Protein AF-A0A972TF62-F1 (afdb_monomer)

Sequence (89 aa):
MKNVSNKNAGWSVEHCEAFKGSNTYGQHEHNGVYKAYSYGSHFPIYAFKEGRWYRNTDKYSPSTSKHQGQLKPFASEFIGLDTAGMKAL

Structure (mmCIF, N/CA/C/O backbone):
data_AF-A0A972TF62-F1
#
_entry.id   AF-A0A972TF62-F1
#
loop_
_atom_site.group_PDB
_atom_site.id
_atom_site.type_symbol
_atom_site.label_atom_id
_atom_site.label_alt_id
_atom_site.label_comp_id
_atom_site.label_asym_id
_atom_site.label_entity_id
_atom_site.label_seq_id
_atom_site.pdbx_PDB_ins_code
_atom_site.Cartn_x
_atom_site.Cartn_y
_atom_site.Cartn_z
_atom_site.occupancy
_atom_site.B_iso_or_equiv
_atom_site.auth_seq_id
_atom_site.auth_comp_id
_atom_site.auth_asym_id
_atom_site.auth_atom_id
_atom_site.pdbx_PDB_model_num
ATOM 1 N N . MET A 1 1 ? -18.344 8.303 -3.820 1.00 72.81 1 MET A N 1
ATOM 2 C CA . MET A 1 1 ? -16.884 8.193 -3.585 1.00 72.81 1 MET A CA 1
ATOM 3 C C . MET A 1 1 ? -16.353 9.562 -3.185 1.00 72.81 1 MET A C 1
ATOM 5 O O . MET A 1 1 ? -16.688 10.532 -3.858 1.00 72.81 1 MET A O 1
ATOM 9 N N . LYS A 1 2 ? -15.607 9.664 -2.079 1.00 85.00 2 LYS A N 1
ATOM 10 C CA . LYS A 1 2 ? -15.146 10.950 -1.524 1.00 85.00 2 LYS A CA 1
ATOM 11 C C . LYS A 1 2 ? -13.845 11.399 -2.193 1.00 85.00 2 LYS A C 1
ATOM 13 O O . LYS A 1 2 ? -12.937 10.588 -2.360 1.00 85.00 2 LYS A O 1
ATOM 18 N N . ASN A 1 3 ? -13.740 12.682 -2.540 1.00 89.69 3 ASN A N 1
ATOM 19 C CA . ASN A 1 3 ? -12.481 13.264 -3.003 1.00 89.69 3 ASN A CA 1
ATOM 20 C C . ASN A 1 3 ? -11.576 13.556 -1.799 1.00 89.69 3 ASN A C 1
ATOM 22 O O . ASN A 1 3 ? -11.989 14.249 -0.869 1.00 89.69 3 ASN A O 1
ATOM 26 N N . VAL A 1 4 ? -10.354 13.027 -1.807 1.00 90.69 4 VAL A N 1
ATOM 27 C CA . VAL A 1 4 ? -9.396 13.152 -0.699 1.00 90.69 4 VAL A CA 1
ATOM 28 C C . VAL A 1 4 ? -8.021 13.470 -1.269 1.00 90.69 4 VAL A C 1
ATOM 30 O O . VAL A 1 4 ? -7.580 12.845 -2.226 1.00 90.69 4 VAL A O 1
ATOM 33 N N . SER A 1 5 ? -7.311 14.444 -0.697 1.00 87.06 5 SER A N 1
ATOM 34 C CA . SER A 1 5 ? -5.929 14.698 -1.120 1.00 87.06 5 SER A CA 1
ATOM 35 C C . SER A 1 5 ? -5.052 13.474 -0.831 1.00 87.06 5 SER A C 1
ATOM 37 O O . SER A 1 5 ? -5.213 12.845 0.212 1.00 87.06 5 SER A O 1
ATOM 39 N N . ASN A 1 6 ? -4.075 13.161 -1.693 1.00 84.06 6 ASN A N 1
ATOM 40 C CA . ASN A 1 6 ? -3.221 11.976 -1.497 1.00 84.06 6 ASN A CA 1
ATOM 41 C C . ASN A 1 6 ? -2.574 11.943 -0.097 1.00 84.06 6 ASN A C 1
ATOM 43 O O . ASN A 1 6 ? -2.398 10.875 0.471 1.00 84.06 6 ASN A O 1
ATOM 47 N N . LYS A 1 7 ? -2.271 13.118 0.475 1.00 85.44 7 LYS A N 1
ATOM 48 C CA . LYS A 1 7 ? -1.656 13.292 1.802 1.00 85.44 7 LYS A CA 1
ATOM 49 C C . LYS A 1 7 ? -2.553 12.815 2.951 1.00 85.44 7 LYS A C 1
ATOM 51 O O . LYS A 1 7 ? -2.038 12.367 3.963 1.00 85.44 7 LYS A O 1
ATOM 56 N N . ASN A 1 8 ? -3.870 12.929 2.781 1.00 87.94 8 ASN A N 1
ATOM 57 C CA . ASN A 1 8 ? -4.870 12.601 3.800 1.00 87.94 8 ASN A CA 1
ATOM 58 C C . ASN A 1 8 ? -5.577 11.270 3.505 1.00 87.94 8 ASN A C 1
ATOM 60 O O . ASN A 1 8 ? -6.443 10.849 4.265 1.00 87.94 8 ASN A O 1
ATOM 64 N N . ALA A 1 9 ? -5.232 10.612 2.396 1.00 92.81 9 ALA A N 1
ATOM 65 C CA . ALA A 1 9 ? -5.865 9.373 1.967 1.00 92.81 9 ALA A CA 1
ATOM 66 C C . ALA A 1 9 ? -5.469 8.159 2.825 1.00 92.81 9 ALA A C 1
ATOM 68 O O . ALA A 1 9 ? -6.173 7.155 2.790 1.00 92.81 9 ALA A O 1
ATOM 69 N N . GLY A 1 10 ? -4.403 8.256 3.631 1.00 92.94 10 GLY A N 1
ATOM 70 C CA . GLY A 1 10 ? -4.011 7.208 4.579 1.00 92.94 10 GLY A CA 1
ATOM 71 C C . GLY A 1 10 ? -5.134 6.818 5.543 1.00 92.94 10 GLY A C 1
ATOM 72 O O . GLY A 1 10 ? -5.367 5.631 5.732 1.00 92.94 10 GLY A O 1
ATOM 73 N N . TRP A 1 11 ? -5.908 7.789 6.047 1.00 93.94 11 TRP A N 1
ATOM 74 C C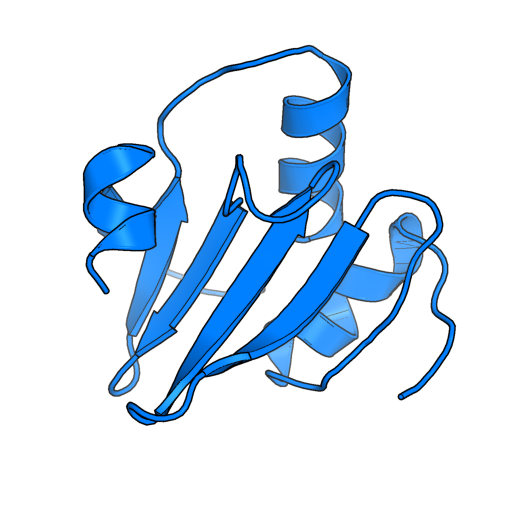A . TRP A 1 11 ? -7.046 7.514 6.935 1.00 93.94 11 TRP A CA 1
ATOM 75 C C . TRP A 1 11 ? -8.141 6.697 6.233 1.00 93.94 11 TRP A C 1
ATOM 77 O O . TRP A 1 11 ? -8.679 5.754 6.806 1.00 93.94 11 TRP A O 1
ATOM 87 N N . SER A 1 12 ? -8.433 7.007 4.965 1.00 95.50 12 SER A N 1
ATOM 88 C CA . SER A 1 12 ? -9.384 6.221 4.170 1.00 95.50 12 SER A CA 1
ATOM 89 C C . SER A 1 12 ? -8.860 4.815 3.891 1.00 95.50 12 SER A C 1
ATOM 91 O O . SER A 1 12 ? -9.629 3.867 3.953 1.00 95.50 12 SER A O 1
ATOM 93 N N . VAL A 1 13 ? -7.558 4.649 3.629 1.00 96.31 13 VAL A N 1
ATOM 94 C CA . VAL A 1 13 ? -6.951 3.314 3.494 1.00 96.31 13 VAL A CA 1
ATOM 95 C C . VAL A 1 13 ? -7.085 2.527 4.788 1.00 96.31 13 VAL A C 1
ATOM 97 O O . VAL A 1 13 ? -7.572 1.407 4.750 1.00 96.31 13 VAL A O 1
ATOM 100 N N . GLU A 1 14 ? -6.728 3.120 5.920 1.00 95.19 14 GLU A N 1
ATOM 101 C CA . GLU A 1 14 ? -6.807 2.488 7.237 1.00 95.19 14 GLU A CA 1
ATOM 102 C C . GLU A 1 14 ? -8.212 1.960 7.565 1.00 95.19 14 GLU A C 1
ATOM 104 O O . GLU A 1 14 ? -8.343 0.832 8.032 1.00 95.19 14 GLU A O 1
ATOM 109 N N . HIS A 1 15 ? -9.257 2.722 7.232 1.00 94.88 15 HIS A N 1
ATOM 110 C CA . HIS A 1 15 ? -10.657 2.343 7.465 1.00 94.88 15 HI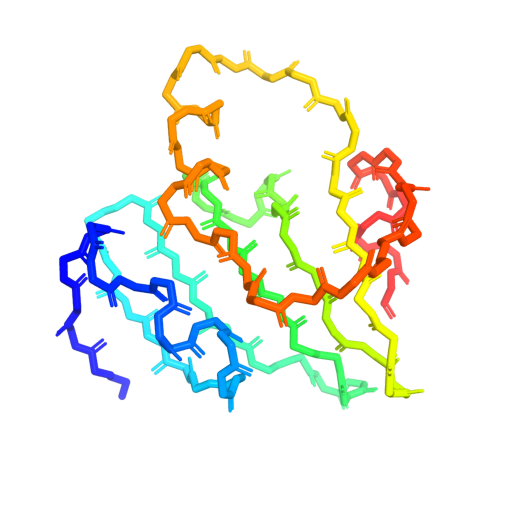S A CA 1
ATOM 111 C C . HIS A 1 15 ? -11.290 1.574 6.294 1.00 94.88 15 HIS A C 1
ATOM 113 O O . HIS A 1 15 ? -12.491 1.306 6.308 1.00 94.88 15 HIS A O 1
ATOM 119 N N . CYS A 1 16 ? -10.505 1.226 5.269 1.00 95.75 16 CYS A N 1
ATOM 120 C CA . CYS A 1 16 ? -10.989 0.621 4.027 1.00 95.75 16 CYS A CA 1
ATOM 121 C C . CYS A 1 16 ? -12.139 1.420 3.378 1.00 95.75 16 CYS A C 1
ATOM 123 O O . CYS A 1 16 ? -13.055 0.853 2.788 1.00 95.75 16 CYS A O 1
ATOM 125 N N . GLU A 1 17 ? -12.123 2.748 3.472 1.00 95.62 17 GLU A N 1
ATOM 126 C CA . GLU A 1 17 ? -13.109 3.608 2.823 1.00 95.62 17 GLU A CA 1
ATOM 127 C C . GLU A 1 17 ? -12.730 3.900 1.369 1.00 95.62 17 GLU A C 1
ATOM 129 O O . GLU A 1 17 ? -11.599 4.277 1.054 1.00 95.62 17 GLU A O 1
ATOM 134 N N . ALA A 1 18 ? -13.706 3.808 0.464 1.00 95.81 18 ALA A N 1
ATOM 135 C CA . ALA A 1 18 ? -13.489 4.162 -0.932 1.00 95.81 18 ALA A CA 1
ATOM 136 C C . ALA A 1 18 ? -13.235 5.674 -1.101 1.00 95.81 18 ALA A C 1
ATOM 138 O O . ALA A 1 18 ? -14.078 6.514 -0.766 1.00 95.81 18 ALA A O 1
ATOM 139 N N . PHE A 1 19 ? -12.103 6.031 -1.707 1.00 95.44 19 PHE A N 1
ATOM 140 C CA . PHE A 1 19 ? -11.673 7.421 -1.886 1.00 95.44 19 PHE A CA 1
ATOM 141 C C . PHE A 1 19 ? -11.067 7.648 -3.268 1.00 95.44 19 PHE A C 1
ATOM 143 O O . PHE A 1 19 ? -10.465 6.742 -3.838 1.00 95.44 19 PHE A O 1
ATOM 150 N N . LYS A 1 20 ? -11.158 8.879 -3.779 1.00 95.00 20 LYS A N 1
ATOM 151 C CA . LYS A 1 20 ? -10.497 9.323 -5.012 1.00 95.00 20 LYS A CA 1
ATOM 152 C C . LYS A 1 20 ? -9.552 10.483 -4.711 1.00 95.00 20 LYS A C 1
ATOM 154 O O . LYS A 1 20 ? -9.986 11.556 -4.299 1.00 95.00 20 LYS A O 1
ATOM 159 N N . GLY A 1 21 ? -8.262 10.262 -4.906 1.00 91.19 21 GLY A N 1
ATOM 160 C CA . GLY A 1 21 ? -7.234 11.296 -4.927 1.00 91.19 21 GLY A CA 1
ATOM 161 C C . GLY A 1 21 ? -6.876 11.717 -6.345 1.00 91.19 21 GLY A C 1
ATOM 162 O O . GLY A 1 21 ? -7.486 11.278 -7.319 1.00 91.19 21 GLY A O 1
ATOM 163 N N . SER A 1 22 ? -5.867 12.580 -6.468 1.00 89.88 22 SER A N 1
ATOM 164 C CA . SER A 1 22 ? -5.407 13.045 -7.782 1.00 89.88 22 SER A CA 1
ATOM 165 C C . SER A 1 22 ? -4.784 11.906 -8.586 1.00 89.88 22 SER A C 1
ATOM 167 O O . SER A 1 22 ? -5.029 11.792 -9.777 1.00 89.88 22 SER A O 1
ATOM 169 N N . ASN A 1 23 ? -4.001 11.054 -7.915 1.00 90.56 23 ASN A N 1
ATOM 170 C CA . ASN A 1 23 ? -3.269 9.943 -8.537 1.00 90.56 23 ASN A CA 1
ATOM 171 C C . ASN A 1 23 ? -3.399 8.638 -7.747 1.00 90.56 23 ASN A C 1
ATOM 173 O O . ASN A 1 23 ? -2.693 7.672 -8.022 1.00 90.56 23 ASN A O 1
ATOM 177 N N . THR A 1 24 ? -4.251 8.618 -6.732 1.00 94.31 24 THR A N 1
ATOM 178 C CA . THR A 1 24 ? -4.485 7.458 -5.880 1.00 94.31 24 THR A CA 1
ATOM 179 C C . THR A 1 24 ? -5.975 7.254 -5.725 1.00 94.31 24 THR A C 1
ATOM 181 O O . THR A 1 24 ? -6.749 8.200 -5.847 1.00 94.31 24 THR A O 1
ATOM 184 N N . TYR A 1 25 ? -6.394 6.027 -5.473 1.00 95.62 25 TYR A N 1
ATOM 185 C CA . TYR A 1 25 ? -7.777 5.743 -5.120 1.00 95.62 25 TYR A CA 1
ATOM 186 C C . TYR A 1 25 ? -7.855 4.435 -4.347 1.00 95.62 25 TYR A C 1
ATOM 188 O O . TYR A 1 25 ? -6.955 3.601 -4.443 1.00 95.62 25 TYR A O 1
ATOM 196 N N . GLY A 1 26 ? -8.921 4.281 -3.577 1.00 95.75 26 GLY A N 1
ATOM 197 C CA . GLY A 1 26 ? -9.244 3.070 -2.838 1.00 95.75 26 GLY A CA 1
ATOM 198 C C . GLY A 1 26 ? -10.625 2.578 -3.230 1.00 95.75 26 GLY A C 1
ATOM 199 O O . GLY A 1 26 ? -11.533 3.394 -3.411 1.00 95.75 26 GLY A O 1
ATOM 200 N N . GLN A 1 27 ? -10.785 1.266 -3.371 1.00 95.94 27 GLN A N 1
ATOM 201 C CA . GLN A 1 27 ? -12.073 0.643 -3.669 1.00 95.94 27 GLN A CA 1
ATOM 202 C C . GLN A 1 27 ? -12.157 -0.773 -3.097 1.00 95.94 27 GLN A C 1
ATOM 204 O O . GLN A 1 27 ? -11.136 -1.410 -2.839 1.00 95.94 27 GLN A O 1
ATOM 209 N N . HIS A 1 28 ? -13.388 -1.253 -2.938 1.00 95.75 28 HIS A N 1
ATOM 210 C CA . HIS A 1 28 ? -13.681 -2.654 -2.656 1.00 95.75 28 HIS A CA 1
ATOM 211 C C . HIS A 1 28 ? -13.893 -3.402 -3.966 1.00 95.75 28 HIS A C 1
ATOM 213 O O . HIS A 1 28 ? -14.627 -2.939 -4.837 1.00 95.75 28 HIS A O 1
ATOM 219 N N . GLU A 1 29 ? -13.246 -4.550 -4.087 1.00 92.12 29 GLU A N 1
ATOM 220 C CA . GLU A 1 29 ? -13.435 -5.509 -5.167 1.00 92.12 29 GLU A CA 1
ATOM 221 C C . GLU A 1 29 ? -14.568 -6.492 -4.802 1.00 92.12 29 GLU A C 1
ATOM 223 O O . GLU A 1 29 ? -14.919 -6.672 -3.633 1.00 92.12 29 GLU A O 1
ATOM 228 N N . HIS A 1 30 ? -15.137 -7.177 -5.799 1.00 86.56 30 HIS A N 1
ATOM 229 C CA . HIS A 1 30 ? -16.281 -8.086 -5.608 1.00 86.56 30 HIS A CA 1
ATOM 230 C C . HIS A 1 30 ? -16.011 -9.273 -4.664 1.00 86.56 30 HIS A C 1
ATOM 232 O O . HIS A 1 30 ? -16.948 -9.854 -4.125 1.00 86.56 30 HIS A O 1
ATOM 238 N N . ASN A 1 31 ? -14.745 -9.636 -4.456 1.00 89.81 31 ASN A N 1
ATOM 239 C CA . ASN A 1 31 ? -14.313 -10.740 -3.596 1.00 89.81 31 ASN A CA 1
ATOM 240 C C . ASN A 1 31 ? -14.079 -10.324 -2.128 1.00 89.81 31 ASN A C 1
ATOM 242 O O . ASN A 1 31 ? -13.463 -11.076 -1.375 1.00 89.81 31 ASN A O 1
ATOM 246 N N . GLY A 1 32 ? -14.532 -9.132 -1.721 1.00 91.62 32 GLY A N 1
ATOM 247 C CA . GLY A 1 32 ? -14.377 -8.632 -0.350 1.00 91.62 32 GLY A CA 1
ATOM 248 C C . GLY A 1 32 ? -12.976 -8.101 -0.035 1.00 91.62 32 GLY A C 1
ATOM 249 O O . GLY A 1 32 ? -12.643 -7.901 1.132 1.00 91.62 32 GLY A O 1
ATOM 250 N N . VAL A 1 33 ? -12.148 -7.880 -1.059 1.00 96.56 33 VAL A N 1
ATOM 251 C CA . VAL A 1 33 ? -10.817 -7.289 -0.910 1.00 96.56 33 VAL A CA 1
ATOM 252 C C . VAL A 1 33 ? -10.902 -5.785 -1.096 1.00 96.56 33 VAL A C 1
ATOM 254 O O . VAL A 1 33 ? -11.398 -5.299 -2.110 1.00 96.56 33 VAL A O 1
ATOM 257 N N . TYR A 1 34 ? -10.344 -5.034 -0.155 1.00 97.38 34 TYR A N 1
ATOM 258 C CA . TYR A 1 34 ? -10.090 -3.613 -0.354 1.00 97.38 34 TYR A CA 1
ATOM 259 C C . TYR A 1 34 ? -8.713 -3.423 -0.994 1.00 97.38 34 TYR A C 1
ATOM 261 O O . TYR A 1 34 ? -7.738 -4.005 -0.519 1.00 97.38 34 TYR A O 1
ATOM 269 N N . LYS A 1 35 ? -8.604 -2.600 -2.044 1.00 96.94 35 LYS A N 1
ATOM 270 C CA . LYS A 1 35 ? -7.328 -2.262 -2.699 1.00 96.94 35 LYS A CA 1
ATOM 271 C C . LYS A 1 35 ? -7.161 -0.751 -2.816 1.00 96.94 35 LYS A C 1
ATOM 273 O O . LYS A 1 35 ? -8.066 -0.042 -3.256 1.00 96.94 35 LYS A O 1
ATOM 278 N N . ALA A 1 36 ? -5.971 -0.272 -2.462 1.00 96.44 36 ALA A N 1
ATOM 279 C CA . ALA A 1 36 ? -5.528 1.097 -2.680 1.00 96.44 36 ALA A CA 1
ATOM 280 C C . ALA A 1 36 ?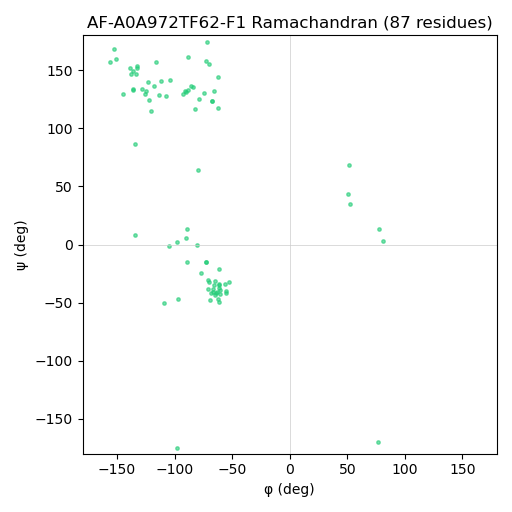 -4.482 1.130 -3.797 1.00 96.44 36 ALA A C 1
ATOM 282 O O . ALA A 1 36 ? -3.479 0.417 -3.743 1.00 96.44 36 ALA A O 1
ATOM 283 N N . TYR A 1 37 ? -4.695 1.980 -4.792 1.00 95.25 37 TYR A N 1
ATOM 284 C CA . TYR A 1 37 ? -3.918 2.033 -6.024 1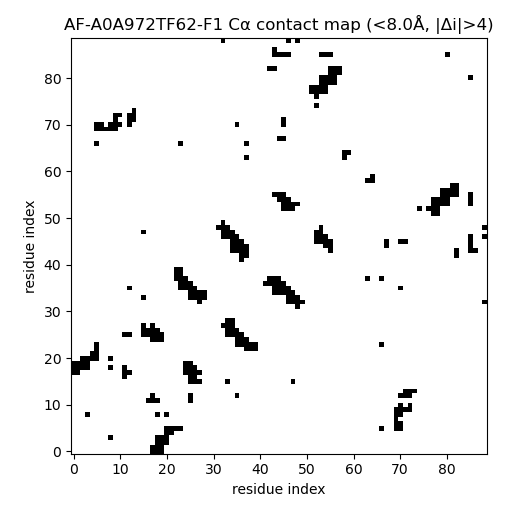.00 95.25 37 TYR A CA 1
ATOM 285 C C . TYR A 1 37 ? -3.168 3.357 -6.182 1.00 95.25 37 TYR A C 1
ATOM 287 O O . TYR A 1 37 ? -3.566 4.393 -5.640 1.00 95.25 37 TYR A O 1
ATOM 295 N N . SER A 1 38 ? -2.105 3.330 -6.987 1.00 91.38 38 SER A N 1
ATOM 296 C CA . SER A 1 38 ? -1.405 4.518 -7.478 1.00 91.38 38 SER A CA 1
ATOM 297 C C . SER A 1 38 ? -1.320 4.498 -8.999 1.00 91.38 38 SER A C 1
ATOM 299 O O . SER A 1 38 ? -0.798 3.545 -9.565 1.00 91.38 38 SER A O 1
ATOM 301 N N . TYR A 1 39 ? -1.723 5.601 -9.633 1.00 80.00 39 TYR A N 1
ATOM 302 C CA . TYR A 1 39 ? -1.750 5.796 -11.085 1.00 80.00 39 TYR A CA 1
ATOM 303 C C . TYR A 1 39 ? -2.487 4.664 -11.819 1.00 80.00 39 TYR A C 1
ATOM 305 O O . TYR A 1 39 ? -1.899 3.873 -12.552 1.00 80.00 39 TYR A O 1
ATOM 313 N N . GLY A 1 40 ? -3.806 4.607 -11.617 1.00 79.69 40 GLY A N 1
ATOM 314 C CA . GLY A 1 40 ? -4.669 3.593 -12.227 1.00 79.69 40 GLY A CA 1
ATOM 315 C C . GLY A 1 40 ? -4.567 2.223 -11.552 1.00 79.69 40 GLY A C 1
ATOM 316 O O . GLY A 1 40 ? -3.957 2.074 -10.496 1.00 79.69 40 GLY A O 1
ATOM 317 N N . SER A 1 41 ? -5.162 1.208 -12.176 1.00 77.75 41 SER A N 1
ATOM 318 C CA . SER A 1 41 ? -5.281 -0.157 -11.631 1.00 77.75 41 SER A CA 1
ATOM 319 C C . SER A 1 41 ? -4.018 -1.012 -11.791 1.00 77.75 41 SER A C 1
ATOM 321 O O . SER A 1 41 ? -3.972 -2.172 -11.381 1.00 77.75 41 SER A O 1
ATOM 323 N N . HIS A 1 42 ? -2.964 -0.456 -12.390 1.00 83.44 42 HIS A N 1
ATOM 324 C CA . HIS A 1 42 ? -1.766 -1.207 -12.756 1.00 83.44 42 HIS A CA 1
ATOM 325 C C . HIS A 1 42 ? -0.862 -1.496 -11.555 1.00 83.44 42 HIS A C 1
ATOM 327 O O . HIS A 1 42 ? -0.121 -2.480 -11.602 1.00 83.44 42 HIS A O 1
ATOM 333 N N . PHE A 1 43 ? -0.940 -0.674 -10.504 1.00 88.50 43 PHE A N 1
ATOM 334 C CA . PHE A 1 43 ? -0.067 -0.750 -9.337 1.00 88.50 43 PHE A CA 1
ATOM 335 C C . PHE A 1 43 ? -0.876 -0.630 -8.031 1.00 88.50 43 PHE A C 1
ATOM 337 O O . PHE A 1 43 ? -1.040 0.473 -7.491 1.00 88.50 43 PHE A O 1
ATOM 344 N N . PRO A 1 44 ? -1.412 -1.754 -7.514 1.00 94.62 44 PRO A N 1
ATOM 345 C CA . PRO A 1 44 ? -1.960 -1.798 -6.165 1.00 94.62 44 PRO A CA 1
ATOM 346 C C . PRO A 1 44 ? -0.814 -1.582 -5.175 1.00 94.62 44 PRO A C 1
ATOM 348 O O . PRO A 1 44 ? 0.232 -2.209 -5.305 1.00 94.62 44 PRO A O 1
ATOM 351 N N . ILE A 1 45 ? -0.987 -0.692 -4.202 1.00 95.62 45 ILE A N 1
ATOM 352 C CA . ILE A 1 45 ? 0.017 -0.383 -3.175 1.00 95.62 45 ILE A CA 1
ATOM 353 C C . ILE A 1 45 ? -0.271 -1.161 -1.892 1.00 95.62 45 ILE A C 1
ATOM 355 O O . ILE A 1 45 ? 0.642 -1.755 -1.314 1.00 95.62 45 ILE A O 1
ATOM 359 N N . TYR A 1 46 ? -1.529 -1.143 -1.457 1.00 97.31 46 TYR A N 1
ATOM 360 C CA . TYR A 1 46 ? -2.001 -1.837 -0.266 1.00 97.31 46 TYR A CA 1
ATOM 361 C C . TYR A 1 46 ? -3.281 -2.587 -0.584 1.00 97.31 46 TYR A C 1
ATOM 363 O O . TYR A 1 46 ? -4.089 -2.123 -1.391 1.00 97.31 46 TYR A O 1
ATOM 371 N N . ALA A 1 47 ? -3.462 -3.727 0.069 1.00 97.56 47 ALA A N 1
ATOM 372 C CA . ALA A 1 47 ? -4.709 -4.464 0.032 1.00 97.56 47 ALA A CA 1
ATOM 373 C C . ALA A 1 47 ? -5.057 -4.980 1.425 1.00 97.56 47 ALA A C 1
ATOM 375 O O . ALA A 1 47 ? -4.162 -5.312 2.202 1.00 97.56 47 ALA A O 1
ATOM 376 N N . PHE A 1 48 ? -6.346 -5.054 1.726 1.00 97.81 48 PHE A N 1
ATOM 377 C CA . PHE A 1 48 ? -6.857 -5.652 2.948 1.00 97.81 48 PHE A CA 1
ATOM 378 C C . PHE A 1 48 ? -7.814 -6.779 2.589 1.00 97.81 48 PHE A C 1
ATOM 380 O O . PHE A 1 48 ? -8.765 -6.576 1.830 1.00 97.81 48 PHE A O 1
ATOM 387 N N . LYS A 1 49 ? -7.536 -7.971 3.114 1.00 96.50 49 LYS A N 1
ATOM 388 C CA . LYS A 1 49 ? -8.333 -9.180 2.900 1.00 96.50 49 LYS A CA 1
ATOM 389 C C . LYS A 1 49 ? -8.320 -9.999 4.180 1.00 96.50 49 LYS A C 1
ATOM 391 O O . LYS A 1 49 ? -7.251 -10.230 4.735 1.00 96.50 49 LYS A O 1
ATOM 396 N N . GLU A 1 50 ? -9.498 -10.411 4.646 1.00 94.00 50 GLU A N 1
ATOM 397 C CA . GLU A 1 50 ? -9.651 -11.348 5.774 1.00 94.00 50 GLU A CA 1
ATOM 398 C C . GLU A 1 50 ? -8.844 -10.950 7.030 1.00 94.00 50 GLU A C 1
ATOM 400 O O . GLU A 1 50 ? -8.179 -11.771 7.659 1.00 94.00 50 GLU A O 1
ATOM 405 N N . GLY A 1 51 ? -8.863 -9.661 7.388 1.00 93.62 51 GLY A N 1
ATOM 406 C CA . GLY A 1 51 ? -8.163 -9.164 8.579 1.00 93.62 51 GLY A CA 1
ATOM 407 C C . GLY A 1 51 ? -6.664 -8.914 8.392 1.00 93.62 51 GLY A C 1
ATOM 408 O O . GLY A 1 51 ? -5.990 -8.552 9.354 1.00 93.62 51 GLY A O 1
ATOM 409 N N . ARG A 1 52 ? -6.123 -9.100 7.182 1.00 96.38 52 ARG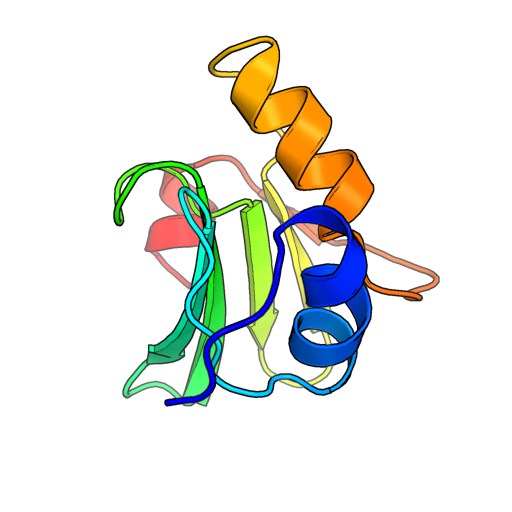 A N 1
ATOM 410 C CA . ARG A 1 52 ? -4.686 -9.001 6.904 1.00 96.38 52 ARG A CA 1
ATOM 411 C C . ARG A 1 52 ? -4.379 -7.895 5.910 1.00 96.38 52 ARG A C 1
ATOM 413 O O . ARG A 1 52 ? -5.037 -7.762 4.878 1.00 96.38 52 ARG A O 1
ATOM 420 N N . TRP A 1 53 ? -3.329 -7.139 6.216 1.00 97.94 53 TRP A N 1
ATOM 421 C CA . TRP A 1 53 ? -2.767 -6.141 5.319 1.00 97.94 53 TRP A CA 1
ATOM 422 C C . TRP A 1 53 ? -1.687 -6.747 4.432 1.00 97.94 53 TRP A C 1
ATOM 424 O O . TRP A 1 53 ? -0.742 -7.382 4.903 1.00 97.94 53 TRP A O 1
ATOM 434 N N . TYR A 1 54 ? -1.805 -6.476 3.141 1.00 97.69 54 TYR A N 1
ATOM 435 C CA . TYR A 1 54 ? -0.830 -6.816 2.121 1.00 97.69 54 TYR A CA 1
ATOM 436 C C . TYR A 1 54 ? -0.207 -5.537 1.582 1.00 97.69 54 TYR A C 1
ATOM 438 O O . TYR A 1 54 ? -0.887 -4.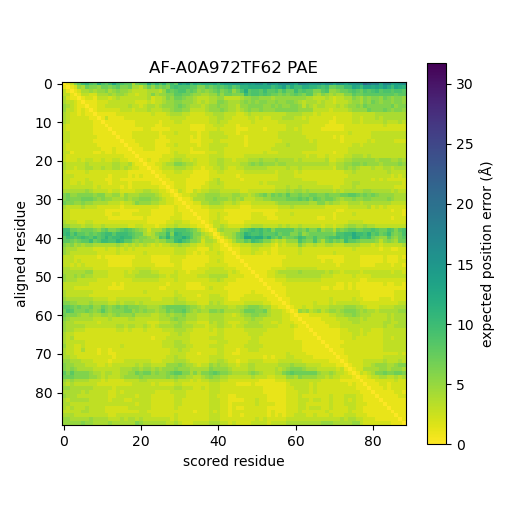519 1.407 1.00 97.69 54 TYR A O 1
ATOM 446 N N . ARG A 1 55 ? 1.096 -5.579 1.321 1.00 96.81 55 ARG A N 1
ATOM 447 C CA . ARG A 1 55 ? 1.862 -4.449 0.797 1.00 96.81 55 ARG A CA 1
ATOM 448 C C . ARG A 1 55 ? 2.579 -4.873 -0.471 1.00 96.81 55 ARG A C 1
ATOM 450 O O . ARG A 1 55 ? 3.290 -5.873 -0.466 1.00 96.81 55 ARG A O 1
ATOM 457 N N . ASN A 1 56 ? 2.472 -4.048 -1.507 1.00 96.06 56 ASN A N 1
ATOM 458 C CA . ASN A 1 56 ? 3.275 -4.237 -2.704 1.00 96.06 56 ASN A CA 1
ATOM 459 C C . ASN A 1 56 ? 4.761 -3.977 -2.405 1.00 96.06 56 ASN A C 1
ATOM 461 O O . ASN A 1 56 ? 5.120 -2.900 -1.907 1.00 96.06 56 ASN A O 1
ATOM 465 N N . THR A 1 57 ? 5.608 -4.963 -2.678 1.00 95.69 57 THR A N 1
ATOM 466 C CA . THR A 1 57 ? 7.061 -4.903 -2.471 1.00 95.69 57 THR A CA 1
ATOM 467 C C . THR A 1 57 ? 7.820 -4.360 -3.676 1.00 95.69 57 THR A C 1
ATOM 469 O O . THR A 1 57 ? 8.979 -3.965 -3.528 1.00 95.69 57 THR A O 1
ATOM 472 N N . ASP A 1 58 ? 7.185 -4.297 -4.846 1.00 92.94 58 ASP A N 1
ATOM 473 C CA . ASP A 1 58 ? 7.811 -3.764 -6.049 1.00 92.94 58 ASP A CA 1
ATOM 474 C C . ASP A 1 58 ? 8.015 -2.253 -5.956 1.00 92.94 58 ASP A C 1
ATOM 476 O O . ASP A 1 58 ? 7.298 -1.512 -5.274 1.00 92.94 58 ASP A O 1
ATOM 480 N N . LYS A 1 59 ? 8.995 -1.771 -6.716 1.00 86.88 59 LYS A N 1
ATOM 481 C CA . LYS A 1 59 ? 9.209 -0.346 -6.957 1.00 86.88 59 LYS A CA 1
ATOM 482 C C . LYS A 1 59 ? 8.952 -0.064 -8.427 1.00 86.88 59 LYS A C 1
ATOM 484 O O . LYS A 1 59 ? 9.541 -0.701 -9.288 1.00 86.88 59 LYS A O 1
ATOM 489 N N . TYR A 1 60 ? 8.108 0.925 -8.698 1.00 86.38 60 TYR A N 1
ATOM 490 C CA . TYR A 1 60 ? 7.818 1.372 -10.059 1.00 86.38 60 TYR A CA 1
ATOM 491 C C . TYR A 1 60 ? 8.416 2.753 -10.339 1.00 86.38 60 TYR A C 1
ATOM 493 O O . TYR A 1 60 ? 9.127 2.939 -11.320 1.00 86.38 60 TYR A O 1
ATOM 501 N N . SER A 1 61 ? 8.176 3.734 -9.459 1.00 88.19 61 SER A N 1
ATOM 502 C CA . SER A 1 61 ? 8.745 5.077 -9.598 1.00 88.19 61 SER A CA 1
ATOM 503 C C . SER A 1 61 ? 8.914 5.795 -8.247 1.00 88.19 61 SER A C 1
ATOM 505 O O . SER A 1 61 ? 8.362 5.372 -7.221 1.00 88.19 61 SER A O 1
ATOM 507 N N . PRO A 1 62 ? 9.640 6.928 -8.204 1.00 90.31 62 PRO A N 1
ATOM 508 C CA . PRO A 1 62 ? 9.694 7.772 -7.009 1.00 90.31 62 PRO A CA 1
ATOM 509 C C . PRO A 1 62 ? 8.303 8.232 -6.545 1.00 90.31 62 PRO A C 1
ATOM 511 O O . PRO A 1 62 ? 8.038 8.322 -5.346 1.00 90.31 62 PRO A O 1
ATOM 514 N N . SER A 1 63 ? 7.376 8.471 -7.480 1.00 90.00 63 SER A N 1
ATOM 515 C CA . SER A 1 63 ? 6.006 8.867 -7.146 1.00 90.00 63 SER A CA 1
ATOM 516 C C . SER A 1 63 ? 5.216 7.739 -6.485 1.00 90.00 63 SER A C 1
ATOM 518 O O . SER A 1 63 ? 4.527 8.000 -5.501 1.00 90.00 63 SER A O 1
ATOM 520 N N . THR A 1 64 ? 5.335 6.492 -6.959 1.00 89.19 64 THR A N 1
ATOM 521 C CA . THR A 1 64 ? 4.659 5.353 -6.307 1.00 89.19 64 THR A CA 1
ATOM 522 C C . THR A 1 64 ? 5.219 5.106 -4.910 1.00 89.19 64 THR A C 1
ATOM 524 O O . THR A 1 64 ? 4.462 4.813 -3.990 1.00 89.19 64 THR A O 1
ATOM 527 N N . SER A 1 65 ? 6.524 5.322 -4.725 1.00 91.25 65 SER A N 1
ATOM 528 C CA . SER A 1 65 ? 7.183 5.231 -3.416 1.00 91.25 65 SER A CA 1
ATOM 529 C C . SER A 1 65 ? 6.654 6.295 -2.445 1.00 91.25 65 SER A C 1
ATOM 531 O O . SER A 1 65 ? 6.350 5.997 -1.290 1.00 91.25 65 SER A O 1
ATOM 533 N N . LYS A 1 66 ? 6.450 7.530 -2.924 1.00 92.56 66 LYS A N 1
ATOM 534 C CA . LYS A 1 66 ? 5.800 8.596 -2.148 1.00 92.56 66 LYS A CA 1
ATOM 535 C C . LYS A 1 66 ? 4.357 8.241 -1.785 1.00 92.56 66 LYS A C 1
ATOM 537 O O . LYS A 1 66 ? 3.970 8.408 -0.632 1.00 92.56 66 LYS A O 1
ATOM 542 N N . HIS A 1 67 ? 3.570 7.750 -2.742 1.00 93.31 67 HIS A N 1
ATOM 543 C CA . HIS A 1 67 ? 2.192 7.329 -2.482 1.00 93.31 67 HIS A CA 1
ATOM 544 C C . HIS A 1 67 ? 2.134 6.190 -1.464 1.00 93.31 67 HIS A C 1
ATOM 546 O O . HIS A 1 67 ? 1.271 6.209 -0.596 1.00 93.31 67 HIS A O 1
ATOM 552 N N . GLN A 1 68 ? 3.083 5.254 -1.499 1.00 93.44 68 GLN A N 1
ATOM 553 C CA . GLN A 1 68 ? 3.178 4.194 -0.501 1.00 93.44 68 GLN A CA 1
ATOM 554 C C . GLN A 1 68 ? 3.389 4.750 0.912 1.00 93.44 68 GLN A C 1
ATOM 556 O O . GLN A 1 68 ? 2.754 4.275 1.844 1.00 93.44 68 GLN A O 1
ATOM 561 N N . GLY A 1 69 ? 4.199 5.799 1.073 1.00 93.62 69 GLY A N 1
ATOM 562 C CA . GLY A 1 69 ? 4.315 6.502 2.354 1.00 93.62 69 GLY A CA 1
ATOM 563 C C . GLY A 1 69 ? 3.018 7.199 2.783 1.00 93.62 69 GLY A C 1
ATOM 564 O O . GLY A 1 69 ? 2.620 7.097 3.936 1.00 93.62 69 GLY A O 1
ATOM 565 N N . GLN A 1 70 ? 2.340 7.880 1.857 1.00 94.31 70 GLN A N 1
ATOM 566 C CA . GLN A 1 70 ? 1.113 8.641 2.143 1.00 94.31 70 GLN A CA 1
ATOM 567 C C . GLN A 1 70 ? -0.111 7.764 2.438 1.00 94.31 70 GLN A C 1
ATOM 569 O O . GLN A 1 70 ? -1.012 8.179 3.162 1.00 94.31 70 GLN A O 1
ATOM 574 N N . LEU A 1 71 ? -0.155 6.575 1.840 1.00 95.25 71 LEU A N 1
ATOM 575 C CA . LEU A 1 71 ? -1.259 5.628 1.949 1.00 95.25 71 LEU A CA 1
ATOM 576 C C . LEU A 1 71 ? -1.005 4.530 2.982 1.00 95.25 71 LEU A C 1
ATOM 578 O O . LEU A 1 71 ? -1.826 3.628 3.096 1.00 95.25 71 LEU A O 1
ATOM 582 N N . LYS A 1 72 ? 0.130 4.556 3.688 1.00 95.38 72 LYS A N 1
ATOM 583 C CA . LYS A 1 72 ? 0.487 3.506 4.642 1.00 95.38 72 LYS A CA 1
ATOM 584 C C . LYS A 1 72 ? -0.551 3.452 5.775 1.00 95.38 72 LYS A C 1
ATOM 586 O O . LYS A 1 72 ? -0.641 4.427 6.519 1.00 95.38 72 LYS A O 1
ATOM 591 N N . PRO A 1 73 ? -1.284 2.337 5.949 1.00 94.19 73 PRO A N 1
ATOM 592 C CA . PRO A 1 73 ? -2.185 2.182 7.084 1.00 94.19 73 PRO A CA 1
ATOM 593 C C . PRO A 1 73 ? -1.388 1.950 8.373 1.00 94.19 73 PRO A C 1
ATOM 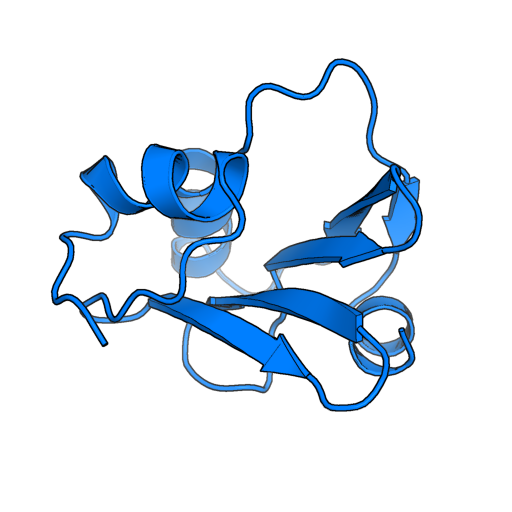595 O O . PRO A 1 73 ? -0.238 1.489 8.339 1.00 94.19 73 PRO A O 1
ATOM 598 N N . PHE A 1 74 ? -2.007 2.231 9.518 1.00 92.75 74 PHE A N 1
ATOM 599 C CA . PHE A 1 74 ? -1.424 1.982 10.835 1.00 92.75 74 PHE A CA 1
ATOM 600 C C . PHE A 1 74 ? -1.562 0.501 11.235 1.00 92.75 74 PHE A C 1
ATOM 602 O O . PHE A 1 74 ? -2.260 0.141 12.175 1.00 92.75 74 PHE A O 1
ATOM 609 N N . ALA A 1 75 ? -0.912 -0.380 10.473 1.00 91.62 75 ALA A N 1
ATOM 610 C CA . ALA A 1 75 ? -0.830 -1.809 10.765 1.00 91.62 75 ALA A CA 1
ATOM 611 C C . ALA A 1 75 ? 0.556 -2.169 11.318 1.00 91.62 75 ALA A C 1
ATOM 613 O O . ALA A 1 75 ? 1.574 -1.644 10.853 1.00 91.62 75 ALA A O 1
ATOM 614 N N . SER A 1 76 ? 0.593 -3.079 12.296 1.00 89.56 76 SER A N 1
ATOM 615 C CA . SER A 1 76 ? 1.834 -3.604 12.880 1.00 89.56 76 SER A CA 1
ATOM 616 C C . SER A 1 76 ? 2.599 -4.501 11.909 1.00 89.56 76 SER A C 1
ATOM 618 O O . SER A 1 76 ? 3.827 -4.519 11.924 1.00 89.56 76 SER A O 1
ATOM 620 N N . GLU A 1 77 ? 1.879 -5.216 11.044 1.00 93.75 77 GLU A N 1
ATOM 621 C CA . GLU A 1 77 ? 2.438 -6.211 10.136 1.00 93.75 77 GLU A CA 1
ATOM 622 C C . GLU A 1 77 ? 1.841 -6.090 8.734 1.00 93.75 77 GLU A C 1
ATOM 624 O O . GLU A 1 77 ? 0.690 -5.692 8.547 1.00 93.75 77 GLU A O 1
ATOM 629 N N . PHE A 1 78 ? 2.653 -6.452 7.741 1.00 96.75 78 PHE A N 1
ATOM 630 C CA . PHE A 1 78 ? 2.262 -6.496 6.338 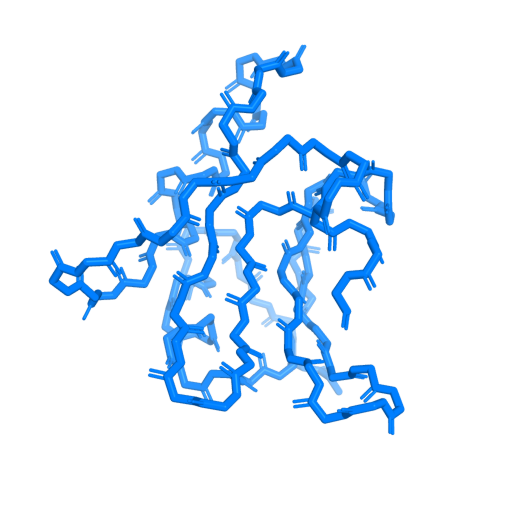1.00 96.75 78 PHE A CA 1
ATOM 631 C C . PHE A 1 78 ? 2.784 -7.779 5.705 1.00 96.75 78 PHE A C 1
ATOM 633 O O . PHE A 1 78 ? 3.971 -8.088 5.820 1.00 96.75 78 PHE A O 1
ATOM 640 N N . ILE A 1 79 ? 1.927 -8.470 4.960 1.00 97.69 79 ILE A N 1
ATOM 641 C CA . ILE A 1 79 ? 2.350 -9.547 4.067 1.00 97.69 79 ILE A CA 1
ATOM 642 C C . ILE A 1 79 ? 2.829 -8.904 2.763 1.00 97.69 79 ILE A C 1
ATOM 644 O O . ILE A 1 79 ? 2.069 -8.225 2.070 1.00 97.69 79 ILE A O 1
ATOM 648 N N . GLY A 1 80 ? 4.111 -9.070 2.446 1.00 96.94 80 GLY A N 1
ATOM 649 C CA . GLY A 1 80 ? 4.683 -8.570 1.200 1.00 96.94 80 GLY A CA 1
ATOM 650 C C . GLY A 1 80 ? 4.254 -9.426 0.010 1.00 96.94 80 GLY A C 1
ATOM 651 O O . GLY A 1 80 ? 4.395 -10.645 0.062 1.00 96.94 80 GLY A O 1
ATOM 652 N N . LEU A 1 81 ? 3.762 -8.792 -1.052 1.00 97.50 81 LEU A N 1
ATOM 653 C CA . LEU A 1 81 ? 3.507 -9.424 -2.348 1.00 97.50 81 LEU A CA 1
ATOM 654 C C . LEU A 1 81 ? 4.078 -8.548 -3.462 1.00 97.50 81 LEU A C 1
ATOM 656 O O . LEU A 1 81 ? 4.121 -7.324 -3.332 1.00 97.50 81 LEU A O 1
ATOM 660 N N . ASP A 1 82 ? 4.462 -9.163 -4.574 1.00 95.69 82 ASP A N 1
ATOM 661 C CA . ASP A 1 82 ? 4.757 -8.429 -5.801 1.00 95.69 82 ASP A CA 1
ATOM 662 C C . ASP A 1 82 ? 3.465 -7.891 -6.449 1.00 95.69 82 ASP A C 1
ATOM 664 O O . ASP A 1 82 ? 2.336 -8.153 -6.013 1.00 95.69 82 ASP A O 1
ATOM 668 N N . THR A 1 83 ? 3.606 -7.107 -7.514 1.00 93.75 83 THR A N 1
ATOM 669 C CA . THR A 1 83 ? 2.466 -6.485 -8.202 1.00 93.75 83 THR A CA 1
ATOM 670 C C . THR A 1 83 ? 1.500 -7.527 -8.772 1.00 93.75 83 THR A C 1
ATOM 672 O O . THR A 1 83 ? 0.291 -7.283 -8.807 1.00 93.75 83 THR A O 1
ATOM 675 N N . ALA A 1 84 ? 2.005 -8.680 -9.218 1.00 94.38 84 ALA A N 1
ATOM 676 C CA . ALA A 1 84 ? 1.179 -9.764 -9.742 1.00 94.38 84 ALA A CA 1
ATOM 677 C C . ALA A 1 84 ? 0.342 -10.412 -8.627 1.00 94.38 84 ALA A C 1
ATOM 679 O O . ALA A 1 84 ? -0.878 -10.525 -8.764 1.00 94.38 84 ALA A O 1
ATOM 680 N N . GLY A 1 85 ? 0.964 -10.735 -7.493 1.00 95.88 85 GLY A N 1
ATOM 681 C CA . GLY A 1 85 ? 0.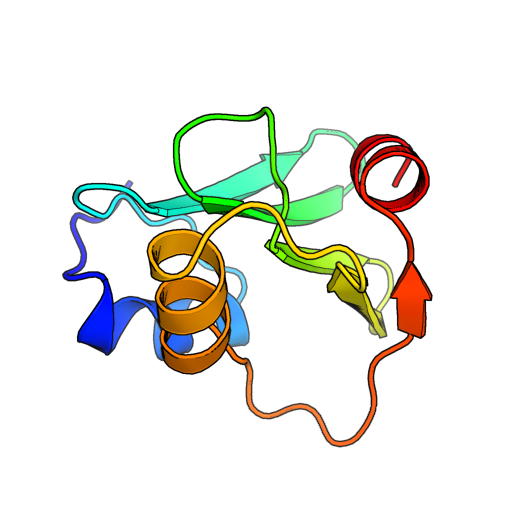303 -11.264 -6.306 1.00 95.88 85 GLY A CA 1
ATOM 682 C C . GLY A 1 85 ? -0.739 -10.297 -5.749 1.00 95.88 85 GLY A C 1
ATOM 683 O O . GLY A 1 85 ? -1.864 -10.701 -5.469 1.00 95.88 85 GLY A O 1
ATOM 684 N N . MET A 1 86 ? -0.426 -9.000 -5.688 1.00 95.00 86 MET A N 1
ATOM 685 C CA . MET A 1 86 ? -1.386 -7.973 -5.257 1.00 95.00 86 MET A CA 1
ATOM 686 C C . MET A 1 86 ? -2.617 -7.887 -6.173 1.00 95.00 86 MET A C 1
ATOM 688 O O . MET A 1 86 ? -3.729 -7.622 -5.706 1.00 95.00 86 MET A O 1
ATOM 692 N N . LYS A 1 87 ? -2.446 -8.101 -7.484 1.00 92.44 87 LYS A N 1
ATOM 693 C CA . LYS A 1 87 ? -3.567 -8.142 -8.437 1.00 92.44 87 LYS A CA 1
ATOM 694 C C . LYS A 1 87 ? -4.418 -9.394 -8.261 1.00 92.44 87 LYS A C 1
ATOM 696 O O . LYS A 1 87 ? -5.636 -9.274 -8.345 1.00 92.44 87 LYS A O 1
ATOM 701 N N . ALA A 1 88 ? -3.792 -10.534 -7.979 1.00 93.19 88 ALA A N 1
ATOM 702 C CA . ALA A 1 88 ? -4.455 -11.825 -7.819 1.00 93.19 88 ALA A CA 1
ATOM 703 C C . ALA A 1 88 ? -5.271 -11.977 -6.518 1.00 93.19 88 ALA A C 1
ATOM 705 O O . ALA A 1 88 ? -6.079 -12.899 -6.431 1.00 93.19 88 ALA A O 1
ATOM 706 N N . LEU A 1 89 ? -5.071 -11.098 -5.522 1.00 91.31 89 LEU A N 1
ATOM 707 C CA . LEU A 1 89 ? -5.843 -11.082 -4.268 1.00 91.31 89 LEU A CA 1
ATOM 708 C C . LEU A 1 89 ? -7.346 -10.909 -4.484 1.00 91.31 89 LEU A C 1
ATOM 710 O O . LEU A 1 89 ? -8.090 -11.665 -3.815 1.00 91.31 89 LEU A O 1
#

Radius of gyration: 11.4 Å; Cα contacts (8 Å, |Δi|>4): 174; chains: 1; bounding box: 27×26×26 Å

Foldseek 3Di:
DAEDALQQCLVCLQVQHFYDYPFKTWDADPVRKIFIAGRPPQATAWIDDPNAIAGAPDDDDPVSVVSNVSNPHPDPDYHYDHSVVSSVD

pLDDT: mean 92.55, std 4.77, range [72.81, 97.94]

Secondary structure (DSSP, 8-state):
-EE--GGGHHHHHHTT--EE-SSEEEEE-TTS-EEEEESSTT-EEEEEETTEEEEE-----HHHHHHHHHT--S-S--EEE-HHHHHH-

Nearest PDB structures (foldseek):
  1rzo-assembly1_A  TM=5.640E-01  e=1.665E-01  Ricinus communis
  4lgr-assembly1_A  TM=5.305E-01  e=2.026E-01  Ricinus communis
  5sv3-assembly2_D  TM=4.592E-01  e=2.308E-01  Ricinus communis
  8fgw-assembly1_A  TM=4.644E-01  e=1.106E+00  Homo sapiens
  2vlc-assembly1_A  TM=3.518E-01  e=6.562E-01  Cinnamomum camphora

Solvent-accessible surface area (backbone atoms only — not comparable to full-atom values): 4998 Å² total; per-residue (Å²): 125,47,82,37,56,56,78,61,35,16,62,32,50,59,70,64,41,50,32,40,31,91,54,34,36,31,42,76,47,99,86,69,30,32,40,32,28,41,66,58,90,81,35,49,42,38,34,40,46,96,94,41,44,33,32,42,67,65,84,89,46,74,66,53,55,50,49,46,64,32,42,52,47,96,61,98,64,67,50,75,31,44,57,67,54,56,69,73,106

Mean predicted aligned error: 3.11 Å